Protein AF-A0A674CVY6-F1 (afdb_monomer)

Mean predicted aligned error: 8.34 Å

Organism: Salmo trutta (NCBI:txid8032)

InterPro domains:
  IPR009846 Splicing factor 3B subunit 5/RDS3 complex subunit 10 [PF07189] (6-62)
  IPR009846 Splicing factor 3B subunit 5/RDS3 complex subunit 10 [PTHR20978] (4-62)

Secondary structure (DSSP, 8-state):
-------GGGGTTSSTTTSTT---TT--HHHHHHHHHHHHHHHHHH-HHHHHHHHHHHT----

Radius of gyration: 18.76 Å; Cα contacts (8 Å, |Δi|>4): 22; chains: 1; bounding box: 51×23×43 Å

Foldseek 3Di:
DDDPPDPPPVCVVPCPVVDPLDDDPPQDPVSNVVSVVVVVVVCCLVDPVNVVVVCVVVVHDSD

Solvent-accessible surface area (backbone atoms only — not comparable to full-atom values): 4086 Å² total; per-residue (Å²): 136,83,81,80,77,76,74,69,77,84,49,74,85,45,61,54,86,75,38,91,74,53,77,58,97,82,61,46,71,67,61,54,50,51,40,54,54,52,54,48,52,53,47,40,72,71,34,64,70,54,39,48,51,50,27,62,76,70,73,47,73,97,116

Sequence (63 aa):
MQHYSYNIHSQLEHPQPKYYGTGYADTRKWEWLVNQHRDSYYSYMGHFDLLNYFSVAENERKA

Structure (mmCIF, N/CA/C/O backbone):
data_AF-A0A674CVY6-F1
#
_entry.id   AF-A0A674CVY6-F1
#
loop_
_atom_site.group_PDB
_atom_site.id
_atom_site.type_symbol
_atom_site.label_atom_id
_atom_site.label_alt_id
_atom_site.label_comp_id
_atom_site.label_asym_id
_atom_site.label_entity_id
_atom_site.label_seq_id
_atom_site.pdbx_PDB_ins_code
_atom_site.Cartn_x
_atom_site.Cartn_y
_atom_site.Cartn_z
_atom_site.occupancy
_atom_site.B_iso_or_equiv
_atom_site.auth_seq_id
_atom_site.auth_comp_id
_atom_site.auth_asym_id
_atom_site.auth_atom_id
_atom_site.pdbx_PDB_model_num
ATOM 1 N N . MET A 1 1 ? 38.502 2.993 -22.964 1.00 36.00 1 MET A N 1
ATOM 2 C CA . MET A 1 1 ? 37.421 3.250 -21.991 1.00 36.00 1 MET A CA 1
ATOM 3 C C . MET A 1 1 ? 36.322 4.018 -22.708 1.00 36.00 1 MET A C 1
ATOM 5 O O . MET A 1 1 ? 36.558 5.156 -23.084 1.00 36.00 1 MET A O 1
ATOM 9 N N . GLN A 1 2 ? 35.192 3.377 -23.019 1.00 34.56 2 GLN A N 1
ATOM 10 C CA . GLN A 1 2 ? 34.051 4.058 -23.640 1.00 34.56 2 GLN A CA 1
ATOM 11 C C . GLN A 1 2 ? 33.239 4.747 -22.541 1.00 34.56 2 GLN A C 1
ATO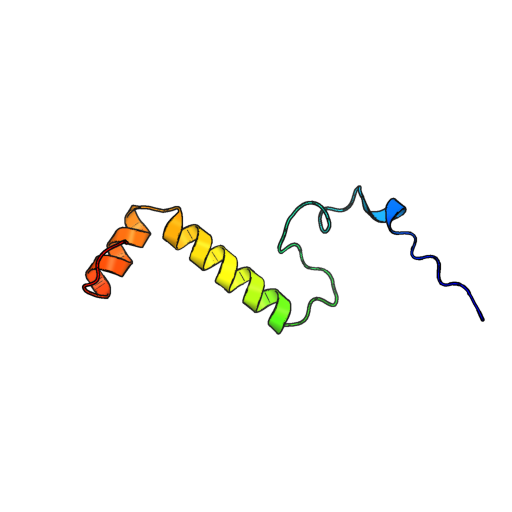M 13 O O . GLN A 1 2 ? 32.789 4.097 -21.601 1.00 34.56 2 GLN A O 1
ATOM 18 N N . HIS A 1 3 ? 33.090 6.065 -22.646 1.00 44.84 3 HIS A N 1
ATOM 19 C CA . HIS A 1 3 ? 32.220 6.839 -21.772 1.00 44.84 3 HIS A CA 1
ATOM 20 C C . HIS A 1 3 ? 30.764 6.548 -22.149 1.00 44.84 3 HIS A C 1
ATOM 22 O O . HIS A 1 3 ? 30.306 6.927 -23.224 1.00 44.84 3 HIS A O 1
ATOM 28 N N . TYR A 1 4 ? 30.045 5.848 -21.273 1.00 45.16 4 TYR A N 1
ATOM 29 C CA . TYR A 1 4 ? 28.609 5.623 -21.406 1.00 45.16 4 TYR A CA 1
ATOM 30 C C . TYR A 1 4 ? 27.890 6.883 -20.906 1.00 45.16 4 TYR A C 1
ATOM 32 O O . TYR A 1 4 ? 27.550 6.999 -19.729 1.00 45.16 4 TYR A O 1
ATOM 40 N N . SER A 1 5 ? 27.724 7.885 -21.769 1.00 53.47 5 SER A N 1
ATOM 41 C CA . SER A 1 5 ? 26.839 9.008 -21.453 1.00 53.47 5 SER A CA 1
ATOM 42 C C . SER A 1 5 ? 25.401 8.501 -21.483 1.00 53.47 5 SER A C 1
ATOM 44 O O . SER A 1 5 ? 24.804 8.360 -22.547 1.00 53.47 5 SER A O 1
ATOM 46 N N . TYR A 1 6 ? 24.846 8.211 -20.306 1.00 58.75 6 TYR A N 1
ATOM 47 C CA . TYR A 1 6 ? 23.417 7.973 -20.150 1.00 58.75 6 TYR A CA 1
ATOM 48 C C . TYR A 1 6 ? 22.668 9.237 -20.583 1.00 58.75 6 TYR A C 1
ATOM 50 O O . TYR A 1 6 ? 22.770 10.291 -19.955 1.00 58.75 6 TYR A O 1
ATOM 58 N N . ASN A 1 7 ? 21.934 9.148 -21.689 1.00 60.28 7 ASN A N 1
ATOM 59 C CA . ASN A 1 7 ? 21.063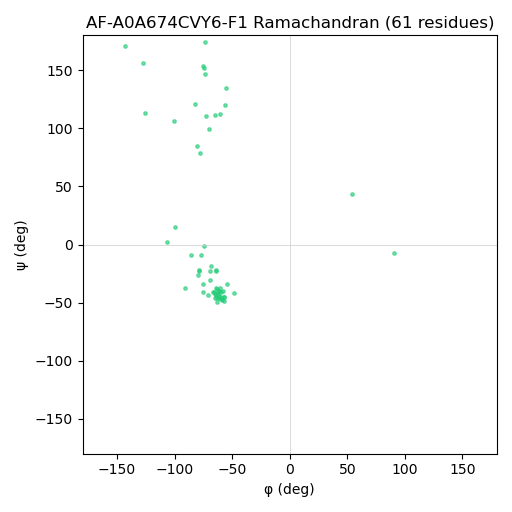 10.219 -22.153 1.00 60.28 7 ASN A CA 1
ATOM 60 C C . ASN A 1 7 ? 19.770 10.206 -21.319 1.00 60.28 7 ASN A C 1
ATOM 62 O O . ASN A 1 7 ? 18.753 9.664 -21.733 1.00 60.28 7 ASN A O 1
ATOM 66 N N . ILE A 1 8 ? 19.836 10.758 -20.104 1.00 60.53 8 ILE A N 1
ATOM 67 C CA . ILE A 1 8 ? 18.700 10.842 -19.164 1.00 60.53 8 ILE A CA 1
ATOM 68 C C . ILE A 1 8 ? 17.632 11.835 -19.676 1.00 60.53 8 ILE A C 1
ATOM 70 O O . ILE A 1 8 ? 16.455 11.742 -19.336 1.00 60.53 8 ILE A O 1
ATOM 74 N N . HIS A 1 9 ? 18.033 12.774 -20.537 1.00 59.41 9 HIS A N 1
ATOM 75 C CA . HIS A 1 9 ? 17.215 13.908 -20.962 1.00 59.41 9 HIS A CA 1
ATOM 76 C C . HIS A 1 9 ? 16.164 13.552 -22.027 1.00 59.41 9 HIS A C 1
ATOM 78 O O . HIS A 1 9 ? 15.156 14.246 -22.121 1.00 59.41 9 HIS A O 1
ATOM 84 N N . SER A 1 10 ? 16.338 12.466 -22.792 1.00 61.19 10 SER A N 1
ATOM 85 C CA . SER A 1 10 ? 15.375 12.056 -23.829 1.00 61.19 10 SER A CA 1
ATOM 86 C C . SER A 1 10 ? 14.106 11.377 -23.294 1.00 61.19 10 SER A C 1
ATOM 88 O O . SER A 1 10 ? 13.173 11.159 -24.059 1.00 61.19 10 SER A O 1
ATOM 90 N N . GLN A 1 11 ? 14.048 11.052 -21.997 1.00 61.72 11 GLN A N 1
ATOM 91 C CA . GLN A 1 11 ? 12.959 10.268 -21.390 1.00 61.72 11 GLN A CA 1
ATOM 92 C C . GLN A 1 11 ? 12.009 11.106 -20.513 1.00 61.72 11 GLN A C 1
ATOM 94 O O . GLN A 1 11 ? 11.076 10.559 -19.930 1.00 61.72 11 GLN A O 1
ATOM 99 N N . LEU A 1 12 ? 12.212 12.428 -20.414 1.00 61.38 12 LEU A N 1
ATOM 100 C CA . LEU A 1 12 ? 11.421 13.317 -19.542 1.00 61.38 12 LEU A CA 1
ATOM 101 C C . LEU A 1 12 ? 9.936 13.403 -19.928 1.00 61.38 12 LEU A C 1
ATOM 103 O O . LEU A 1 12 ? 9.095 13.762 -19.101 1.00 61.38 12 LEU A O 1
ATOM 107 N N . GLU A 1 13 ? 9.597 13.077 -21.176 1.00 70.25 13 GLU A N 1
ATOM 108 C CA . GLU A 1 13 ? 8.204 13.059 -21.623 1.00 70.25 13 GLU A CA 1
ATOM 109 C C . GLU A 1 13 ? 7.455 11.799 -21.182 1.00 70.25 13 GLU A C 1
ATOM 111 O O . GLU A 1 13 ? 6.231 11.843 -21.034 1.00 70.25 13 GLU A O 1
ATOM 116 N N . HIS A 1 14 ? 8.172 10.709 -20.896 1.00 77.19 14 HIS A N 1
ATOM 117 C CA . HIS A 1 14 ? 7.559 9.447 -20.512 1.00 77.19 14 HIS A CA 1
ATOM 118 C C . HIS A 1 14 ? 7.001 9.521 -19.073 1.00 77.19 14 HIS A C 1
ATOM 120 O O . HIS A 1 14 ? 7.555 10.221 -18.223 1.00 77.19 14 HIS A O 1
ATOM 126 N N . PRO A 1 15 ? 5.891 8.831 -18.754 1.00 78.88 15 PRO A N 1
ATOM 127 C CA . PRO A 1 15 ? 5.332 8.818 -17.402 1.00 78.88 15 PRO A CA 1
ATOM 128 C C . PRO A 1 15 ? 6.202 8.193 -16.299 1.00 78.88 15 PRO A C 1
ATOM 130 O O . PRO A 1 15 ? 5.992 8.564 -15.145 1.00 78.88 15 PRO A O 1
ATOM 133 N N . GLN A 1 16 ? 7.171 7.304 -16.582 1.00 78.62 16 GLN A N 1
ATOM 134 C CA . GLN A 1 16 ? 7.956 6.665 -15.503 1.00 78.62 16 GLN A CA 1
ATOM 135 C C . GLN A 1 16 ? 8.682 7.655 -14.585 1.00 78.62 16 GLN A C 1
ATOM 137 O O . GLN A 1 16 ? 8.588 7.482 -13.372 1.00 78.62 16 GLN A O 1
ATOM 142 N N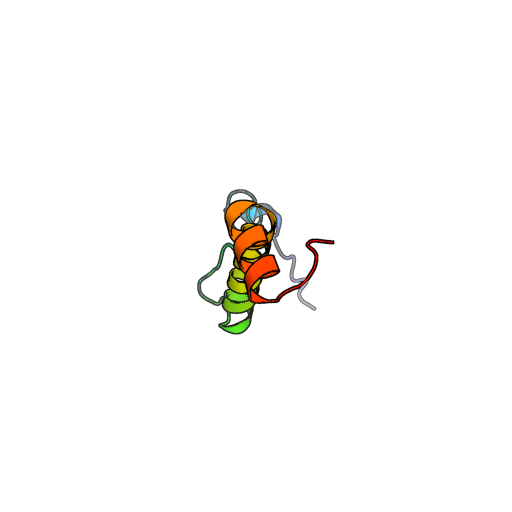 . PRO A 1 17 ? 9.365 8.703 -15.088 1.00 78.50 17 PRO A N 1
ATOM 143 C CA . PRO A 1 17 ? 9.965 9.712 -14.216 1.00 78.50 17 PRO A CA 1
ATOM 144 C C . PRO A 1 17 ? 8.947 10.592 -13.477 1.00 78.50 17 PRO A C 1
ATOM 146 O O . PRO A 1 17 ? 9.317 11.239 -12.501 1.00 78.50 17 PRO A O 1
ATOM 149 N N . LYS A 1 18 ? 7.685 10.654 -13.928 1.00 84.88 18 LYS A N 1
ATOM 150 C CA . LYS A 1 18 ? 6.660 11.550 -13.364 1.00 84.88 18 LYS A CA 1
ATOM 151 C C . LYS A 1 18 ? 5.857 10.901 -12.240 1.00 84.88 18 LYS A C 1
ATOM 153 O O . LYS A 1 18 ? 5.503 11.582 -11.282 1.00 84.88 18 LYS A O 1
ATOM 158 N N . TYR A 1 19 ? 5.561 9.607 -12.355 1.00 87.00 19 TYR A N 1
ATOM 159 C CA . TYR A 1 19 ? 4.661 8.913 -11.436 1.00 87.00 19 TYR A CA 1
ATOM 160 C C . TYR A 1 19 ? 5.332 7.683 -10.831 1.00 87.00 19 TYR A C 1
ATOM 162 O O . TYR A 1 19 ? 5.596 6.689 -11.517 1.00 87.00 19 TYR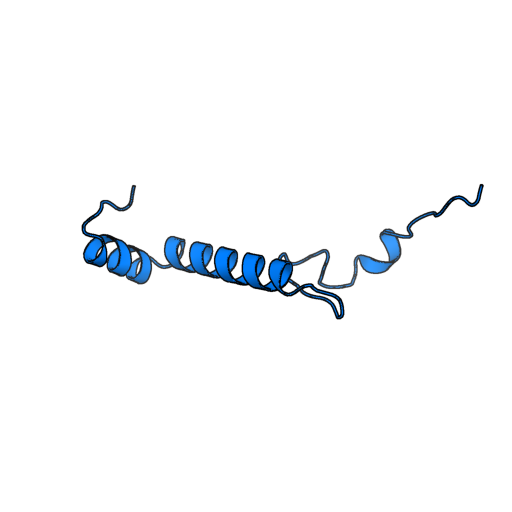 A O 1
ATOM 170 N N . TYR A 1 20 ? 5.570 7.745 -9.519 1.00 88.62 20 TYR A N 1
ATOM 171 C CA . TYR A 1 20 ? 6.086 6.619 -8.747 1.00 88.62 20 TYR A CA 1
ATOM 172 C C . TYR A 1 20 ? 5.195 5.387 -8.922 1.00 88.62 20 TYR A C 1
ATOM 174 O O . TYR A 1 20 ? 3.976 5.474 -8.832 1.00 88.62 20 TYR A O 1
ATOM 182 N N . GLY A 1 21 ? 5.814 4.228 -9.149 1.00 89.69 21 GLY A N 1
ATOM 183 C CA . GLY A 1 21 ? 5.099 2.968 -9.369 1.00 89.69 21 GLY A CA 1
ATOM 184 C C . GLY A 1 21 ? 4.757 2.654 -10.827 1.00 89.69 21 GLY A C 1
ATOM 185 O O . GLY A 1 21 ? 4.343 1.531 -11.109 1.00 89.69 21 GLY A O 1
ATOM 186 N N . THR A 1 22 ? 4.992 3.578 -11.765 1.00 9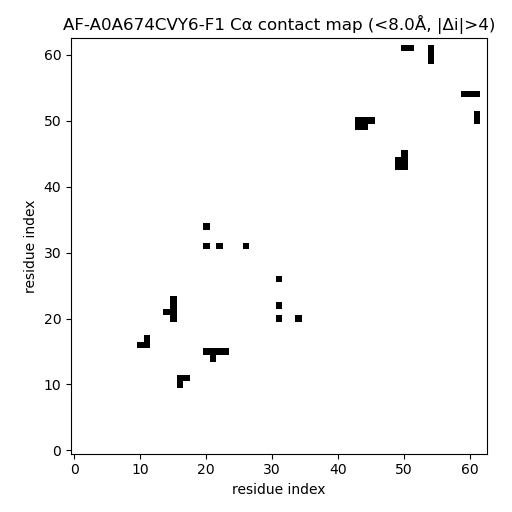2.06 22 THR A N 1
ATOM 187 C CA . THR A 1 22 ? 4.854 3.289 -13.202 1.00 92.06 22 THR A CA 1
ATOM 188 C C . THR A 1 22 ? 5.885 2.242 -13.625 1.00 92.06 22 THR A C 1
ATOM 190 O O . THR A 1 22 ? 7.088 2.505 -13.631 1.00 92.06 22 THR A O 1
ATOM 193 N N . GLY A 1 23 ? 5.407 1.046 -13.968 1.00 88.31 23 GLY A N 1
ATOM 194 C CA . GLY A 1 23 ? 6.246 -0.056 -14.427 1.00 88.31 23 GLY A CA 1
ATOM 195 C C . GLY A 1 23 ? 6.791 0.121 -15.849 1.00 88.31 23 GLY A C 1
ATOM 196 O O . GLY A 1 23 ? 6.445 1.043 -16.591 1.00 88.31 23 GLY A O 1
ATOM 197 N N . TYR A 1 24 ? 7.643 -0.822 -16.227 1.00 90.19 24 TYR A N 1
ATOM 198 C CA . TYR A 1 24 ? 8.220 -1.022 -17.553 1.00 90.19 24 TYR A CA 1
ATOM 199 C C . TYR A 1 24 ? 8.335 -2.528 -17.827 1.00 90.19 24 TYR A C 1
ATOM 201 O O . TYR A 1 24 ? 8.124 -3.340 -16.925 1.00 90.19 24 TYR A O 1
ATOM 209 N N . ALA A 1 25 ? 8.658 -2.911 -19.063 1.00 91.31 25 ALA A N 1
ATOM 210 C CA . ALA A 1 25 ? 8.650 -4.314 -19.488 1.00 91.31 25 ALA A CA 1
ATOM 211 C C . ALA A 1 25 ? 9.505 -5.239 -18.599 1.00 91.31 25 ALA A C 1
ATOM 213 O O . ALA A 1 25 ? 9.103 -6.372 -18.348 1.00 91.31 25 ALA A O 1
ATOM 214 N N . ASP A 1 26 ? 10.623 -4.740 -18.061 1.00 92.94 26 ASP A N 1
ATOM 215 C CA . ASP A 1 26 ? 11.523 -5.527 -17.208 1.00 92.94 26 ASP A CA 1
ATOM 216 C C . ASP A 1 26 ? 11.317 -5.279 -15.704 1.00 92.94 26 ASP A C 1
ATOM 218 O O . ASP A 1 26 ? 12.166 -5.658 -14.893 1.00 92.94 26 ASP A O 1
ATOM 222 N N . THR A 1 27 ? 10.197 -4.660 -15.304 1.00 92.38 27 THR A N 1
ATOM 223 C CA . THR A 1 27 ? 9.855 -4.510 -13.882 1.00 92.38 27 THR A CA 1
ATOM 224 C C . THR A 1 27 ? 9.810 -5.878 -13.218 1.00 92.38 27 THR A C 1
ATOM 226 O O . THR A 1 27 ? 9.025 -6.760 -13.577 1.00 92.38 27 THR A O 1
ATOM 229 N N . ARG A 1 28 ? 10.656 -6.063 -12.209 1.00 95.75 28 ARG A N 1
ATOM 230 C CA . ARG A 1 28 ? 10.756 -7.329 -11.493 1.00 95.75 28 ARG A CA 1
ATOM 231 C C . ARG A 1 28 ? 9.549 -7.497 -10.581 1.00 95.75 28 ARG A C 1
ATOM 233 O O . ARG A 1 28 ? 9.015 -6.536 -10.030 1.00 95.75 28 ARG A O 1
ATOM 240 N N . LYS A 1 29 ? 9.178 -8.755 -10.320 1.00 96.62 29 LYS A N 1
ATOM 241 C CA . LYS A 1 29 ? 8.079 -9.100 -9.401 1.00 96.62 29 LYS A CA 1
ATOM 242 C C . LYS A 1 29 ? 8.183 -8.365 -8.058 1.00 96.62 29 LYS A C 1
ATOM 244 O O . LYS A 1 29 ? 7.171 -7.908 -7.541 1.00 96.62 29 LYS A O 1
ATOM 249 N N . TRP A 1 30 ? 9.387 -8.253 -7.494 1.00 97.06 30 TRP A N 1
ATOM 250 C CA . TRP A 1 30 ? 9.585 -7.583 -6.207 1.00 97.06 30 TRP A CA 1
ATOM 251 C C . TRP A 1 30 ? 9.301 -6.073 -6.285 1.00 97.06 30 TRP A C 1
ATOM 253 O O . TRP A 1 30 ? 8.633 -5.550 -5.401 1.00 97.06 30 TRP A O 1
ATOM 263 N N . GLU A 1 31 ? 9.726 -5.392 -7.355 1.00 95.69 31 GLU A N 1
ATOM 264 C CA . GLU A 1 31 ? 9.499 -3.952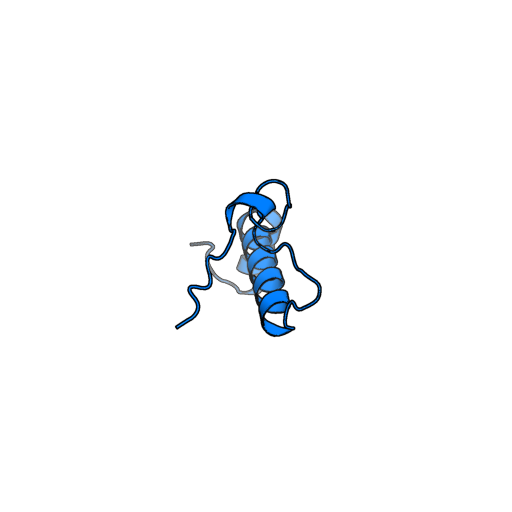 -7.572 1.00 95.69 31 GLU A CA 1
ATOM 265 C C . GLU A 1 31 ? 8.003 -3.665 -7.685 1.00 95.69 31 GLU A C 1
ATOM 267 O O . GLU A 1 31 ? 7.471 -2.771 -7.028 1.00 95.69 31 GLU A O 1
ATOM 272 N N . TRP A 1 32 ? 7.306 -4.489 -8.471 1.00 95.62 32 TRP A N 1
ATOM 273 C CA . TRP A 1 32 ? 5.861 -4.401 -8.644 1.00 95.62 32 TRP A CA 1
ATOM 274 C C . TRP A 1 32 ? 5.104 -4.618 -7.330 1.00 95.62 32 TRP A C 1
ATOM 276 O O . TRP A 1 32 ? 4.206 -3.848 -6.991 1.00 95.62 32 TRP A O 1
ATOM 286 N N . LEU A 1 33 ? 5.478 -5.648 -6.565 1.00 98.12 33 LEU A N 1
ATOM 287 C CA . LEU A 1 33 ? 4.828 -5.941 -5.290 1.00 98.12 33 LEU A CA 1
ATOM 288 C C . LEU A 1 33 ? 5.079 -4.843 -4.257 1.00 98.12 33 L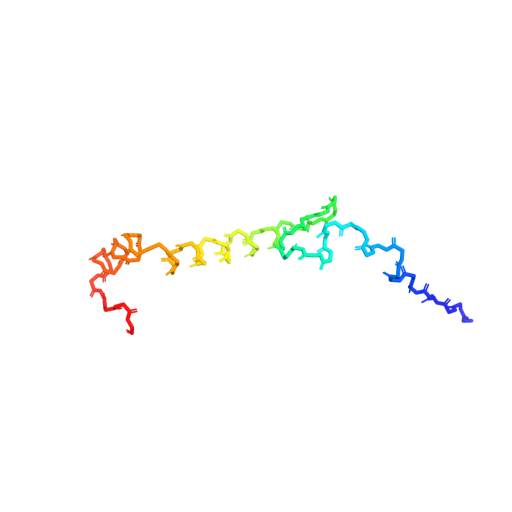EU A C 1
ATOM 290 O O . LEU A 1 33 ? 4.143 -4.479 -3.552 1.00 98.12 33 LEU A O 1
ATOM 294 N N . VAL A 1 34 ? 6.288 -4.286 -4.168 1.00 97.62 34 VAL A N 1
ATOM 295 C CA . VAL A 1 34 ? 6.564 -3.183 -3.233 1.00 97.62 34 VAL A CA 1
ATOM 296 C C . VAL A 1 34 ? 5.711 -1.960 -3.567 1.00 97.62 34 VAL A C 1
ATOM 298 O O . VAL A 1 34 ? 5.129 -1.377 -2.654 1.00 97.62 34 VAL A O 1
ATOM 301 N N . ASN A 1 35 ? 5.573 -1.609 -4.851 1.00 97.00 35 ASN A N 1
ATOM 302 C CA . ASN A 1 35 ? 4.696 -0.510 -5.260 1.00 97.00 35 ASN A CA 1
ATOM 303 C C . ASN A 1 35 ? 3.239 -0.766 -4.841 1.00 97.00 35 ASN A C 1
ATOM 305 O O . ASN A 1 35 ? 2.647 0.087 -4.190 1.00 97.00 35 ASN A O 1
ATOM 309 N N . GLN A 1 36 ? 2.698 -1.965 -5.088 1.00 97.69 36 GLN A N 1
ATOM 310 C CA . GLN A 1 36 ? 1.333 -2.312 -4.663 1.00 97.69 36 GLN A CA 1
ATOM 311 C C . GLN A 1 36 ? 1.123 -2.226 -3.144 1.00 97.69 36 GLN A C 1
ATOM 313 O O . GLN A 1 36 ? 0.114 -1.684 -2.692 1.00 97.69 36 GLN A O 1
ATOM 318 N N . HIS A 1 37 ? 2.056 -2.752 -2.344 1.00 98.19 37 HIS A N 1
ATOM 319 C CA . HIS A 1 37 ? 1.943 -2.692 -0.882 1.00 98.19 37 HIS A CA 1
ATOM 320 C C . HIS A 1 37 ? 1.986 -1.245 -0.393 1.00 98.19 37 HIS A C 1
ATOM 322 O O . HIS A 1 37 ? 1.173 -0.849 0.438 1.00 98.19 37 HIS A O 1
ATOM 328 N N . ARG A 1 38 ? 2.902 -0.440 -0.940 1.00 97.81 38 ARG A N 1
ATOM 329 C CA . ARG A 1 38 ? 3.014 0.983 -0.618 1.00 97.81 38 ARG A CA 1
ATOM 330 C C . ARG A 1 38 ? 1.715 1.729 -0.938 1.00 97.81 38 ARG A C 1
ATOM 332 O O . ARG A 1 38 ? 1.218 2.462 -0.090 1.00 97.81 38 ARG A O 1
ATOM 339 N N . ASP A 1 39 ? 1.152 1.514 -2.122 1.00 97.50 39 ASP A N 1
ATOM 340 C CA . ASP A 1 39 ? -0.063 2.203 -2.565 1.00 97.50 39 ASP A CA 1
ATOM 341 C C . ASP A 1 39 ? -1.299 1.749 -1.759 1.00 97.50 39 ASP A C 1
ATOM 343 O O . ASP A 1 39 ? -2.188 2.552 -1.458 1.00 97.50 39 ASP A O 1
ATOM 347 N N . SER A 1 40 ? -1.308 0.491 -1.303 1.00 97.38 40 SER A N 1
ATOM 348 C CA . SER A 1 40 ? -2.301 -0.013 -0.346 1.00 97.38 40 SER A CA 1
ATOM 349 C C . SER A 1 40 ? -2.195 0.720 0.992 1.00 97.38 40 SER A C 1
ATOM 351 O O . SER A 1 40 ? -3.191 1.257 1.464 1.00 97.38 40 SER A O 1
ATOM 353 N N . TYR A 1 41 ? -0.993 0.845 1.569 1.00 96.88 41 TYR A N 1
ATOM 354 C CA . TYR A 1 41 ? -0.799 1.591 2.818 1.00 96.88 41 TYR A CA 1
ATOM 355 C C . TYR A 1 41 ? -1.179 3.069 2.694 1.00 96.88 41 TYR A C 1
ATOM 357 O O . TYR A 1 41 ? -1.829 3.603 3.592 1.00 96.88 41 TYR A O 1
ATOM 365 N N . TYR A 1 42 ? -0.848 3.723 1.576 1.00 97.06 42 TYR A N 1
ATOM 366 C CA . TYR A 1 42 ? -1.305 5.091 1.322 1.00 97.06 42 TYR A CA 1
ATOM 367 C C . TYR A 1 42 ? -2.832 5.187 1.292 1.00 97.06 42 TYR A C 1
ATOM 369 O O . TYR A 1 42 ? -3.393 6.114 1.874 1.00 97.06 42 TYR A O 1
ATOM 377 N N . SER A 1 43 ? -3.509 4.213 0.680 1.00 97.06 43 SER A N 1
ATOM 378 C CA . SER A 1 43 ? -4.974 4.150 0.668 1.00 97.06 43 SER A CA 1
ATOM 379 C C . SER A 1 43 ? -5.535 3.936 2.075 1.00 97.06 43 SER A C 1
ATOM 381 O O . SER A 1 43 ? -6.489 4.604 2.468 1.00 97.06 43 SER A O 1
ATOM 383 N N . TYR A 1 44 ? -4.921 3.057 2.869 1.00 96.25 44 TYR A N 1
ATOM 384 C CA . TYR A 1 44 ? -5.350 2.770 4.241 1.00 96.25 44 TYR A CA 1
ATOM 385 C C . TYR A 1 44 ? -5.249 4.009 5.131 1.00 96.25 44 TYR A C 1
ATOM 387 O O . TYR A 1 44 ? -6.158 4.276 5.907 1.00 96.25 44 TYR A O 1
ATOM 395 N N . MET A 1 45 ? -4.179 4.793 4.987 1.00 95.38 45 MET A N 1
ATOM 396 C CA . MET A 1 45 ? -3.987 6.038 5.736 1.00 95.38 45 MET A CA 1
ATOM 397 C C . MET A 1 45 ? -4.857 7.191 5.210 1.00 95.38 45 MET A C 1
ATOM 399 O O . MET A 1 45 ? -5.294 8.032 5.992 1.00 95.38 45 MET A O 1
ATOM 403 N N . GLY A 1 46 ? -5.102 7.249 3.897 1.00 96.25 46 GLY A N 1
ATOM 404 C CA . GLY A 1 46 ? -5.870 8.320 3.254 1.00 96.25 46 GLY A CA 1
ATOM 405 C C . GLY A 1 46 ? -7.389 8.182 3.387 1.00 96.25 46 GLY A C 1
ATOM 406 O O . GLY A 1 46 ? -8.099 9.187 3.364 1.00 96.25 46 GLY A O 1
ATOM 407 N N . HIS A 1 47 ? -7.904 6.961 3.548 1.00 97.62 47 HIS A N 1
ATOM 408 C CA . HIS A 1 47 ? -9.334 6.697 3.699 1.00 97.62 47 HIS A CA 1
ATOM 409 C C . HIS A 1 47 ? -9.705 6.478 5.163 1.00 97.62 47 HIS A C 1
ATOM 411 O O . HIS A 1 47 ? -9.462 5.414 5.728 1.00 97.62 47 HIS A O 1
ATOM 417 N N . PHE A 1 48 ? -10.364 7.470 5.765 1.00 95.69 48 PHE A N 1
ATOM 418 C CA . PHE A 1 48 ? -10.713 7.438 7.187 1.00 95.69 48 PHE A CA 1
ATOM 419 C C . PHE A 1 48 ? -11.577 6.228 7.569 1.00 95.69 48 PHE A C 1
ATOM 421 O O . PHE A 1 48 ? -11.330 5.612 8.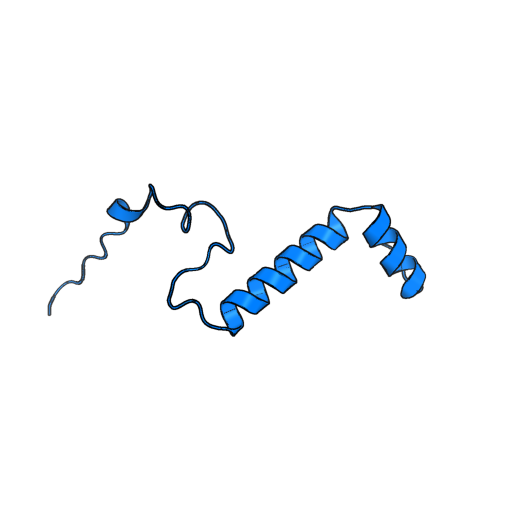601 1.00 95.69 48 PHE A O 1
ATOM 42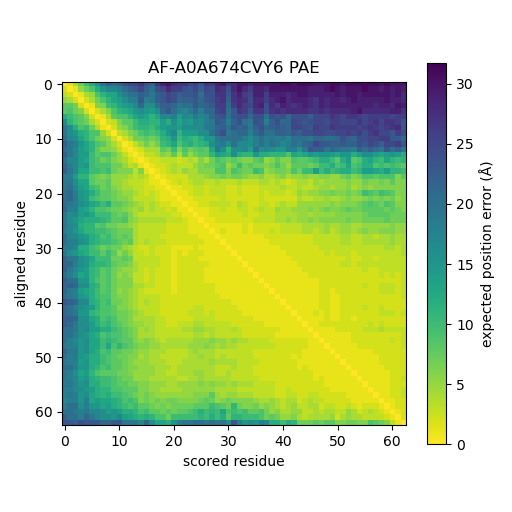8 N N . ASP A 1 49 ? -12.540 5.836 6.731 1.00 97.25 49 ASP A N 1
ATOM 429 C CA . ASP A 1 49 ? -13.395 4.671 6.999 1.00 97.25 49 ASP A CA 1
ATOM 430 C C . ASP A 1 49 ? -12.593 3.366 7.058 1.00 97.25 49 ASP A C 1
ATOM 432 O O . ASP A 1 49 ? -12.836 2.514 7.914 1.00 97.25 49 ASP A O 1
ATOM 436 N N . LEU A 1 50 ? -11.591 3.236 6.187 1.00 96.81 50 LEU A N 1
ATOM 437 C CA . LEU A 1 50 ? -10.739 2.057 6.115 1.00 96.81 50 LEU A CA 1
ATOM 438 C C . LEU A 1 50 ? -9.726 2.028 7.265 1.00 96.81 50 LEU A C 1
ATOM 440 O O . LEU A 1 50 ? -9.543 0.988 7.895 1.00 96.81 50 LEU A O 1
ATOM 444 N N . LEU A 1 51 ? -9.143 3.181 7.604 1.00 96.62 51 LEU A N 1
ATOM 445 C CA . LEU A 1 51 ? -8.311 3.329 8.795 1.00 96.62 51 LEU A CA 1
ATOM 446 C C . LEU A 1 51 ? -9.086 2.942 10.063 1.00 96.62 51 LEU A C 1
ATOM 448 O O . LEU A 1 51 ? -8.582 2.198 10.899 1.00 96.62 51 LEU A O 1
ATOM 452 N N . ASN A 1 52 ? -10.334 3.405 10.189 1.00 96.44 52 ASN A N 1
ATOM 453 C CA . ASN A 1 52 ? -11.204 3.065 11.315 1.00 96.44 52 ASN A CA 1
ATOM 454 C C . ASN A 1 52 ? -11.483 1.570 11.384 1.00 96.44 52 ASN A C 1
ATOM 456 O O . ASN A 1 52 ? -11.428 0.996 12.470 1.00 96.44 52 ASN A O 1
ATOM 460 N N . TYR A 1 53 ? -11.783 0.959 10.238 1.00 96.81 53 TYR A N 1
ATOM 461 C CA . TYR A 1 53 ? -12.032 -0.471 10.149 1.00 96.81 53 TYR A CA 1
ATOM 462 C C . TYR A 1 53 ? -10.837 -1.274 10.677 1.00 96.81 53 TYR A C 1
ATOM 464 O O . TYR A 1 53 ? -11.028 -2.133 11.536 1.00 96.81 53 TYR A O 1
ATOM 472 N N . PHE A 1 54 ? -9.613 -0.949 10.247 1.00 96.44 54 PHE A N 1
ATOM 473 C CA . PHE A 1 54 ? -8.410 -1.630 10.733 1.00 96.44 54 PHE A CA 1
ATOM 474 C C . PHE A 1 54 ? -8.154 -1.392 12.221 1.00 96.44 54 PHE A C 1
ATOM 476 O O . PHE A 1 54 ? -7.954 -2.355 12.951 1.00 96.44 54 PHE A O 1
ATOM 483 N N . SER A 1 55 ? -8.250 -0.151 12.707 1.00 96.50 55 SER A N 1
ATOM 484 C CA . SER A 1 55 ? -8.045 0.144 14.133 1.00 96.50 55 SER A CA 1
ATOM 485 C C . SER A 1 55 ? -9.037 -0.578 15.047 1.00 96.50 55 SER A C 1
ATOM 487 O O . SER A 1 55 ? -8.664 -1.043 16.120 1.00 96.50 55 SER A O 1
ATOM 489 N N . VAL A 1 56 ? -10.300 -0.708 14.627 1.00 96.94 56 VAL A N 1
ATOM 490 C CA . VAL A 1 56 ? -11.305 -1.474 15.379 1.00 96.94 56 VAL A CA 1
ATOM 491 C C . VAL A 1 56 ? -11.017 -2.972 15.310 1.00 96.94 56 VAL A C 1
ATOM 493 O O . VAL A 1 56 ? -11.105 -3.646 16.333 1.00 96.94 56 VAL A O 1
ATOM 496 N N . ALA A 1 57 ? -10.663 -3.494 14.133 1.00 97.31 57 ALA A N 1
ATOM 497 C CA . ALA A 1 57 ? -10.367 -4.913 13.948 1.00 97.31 57 ALA A CA 1
ATOM 498 C C . ALA A 1 57 ? -9.128 -5.366 14.740 1.00 97.31 57 ALA A C 1
ATOM 500 O O . ALA A 1 57 ? -9.123 -6.465 15.288 1.00 97.31 57 ALA A O 1
ATOM 501 N N . GLU A 1 58 ? -8.104 -4.516 14.824 1.00 96.69 58 GLU A N 1
ATOM 502 C CA . GLU A 1 58 ? -6.868 -4.776 15.571 1.00 96.69 58 GLU A CA 1
ATOM 503 C C . GLU A 1 58 ? -6.974 -4.399 17.057 1.00 96.69 58 GLU A C 1
ATOM 505 O O . GLU A 1 58 ? -6.108 -4.772 17.841 1.00 96.69 58 GLU A O 1
ATOM 510 N N . ASN A 1 59 ? -8.055 -3.721 17.463 1.00 96.06 59 ASN A N 1
ATOM 511 C CA . ASN A 1 59 ? -8.248 -3.173 18.808 1.00 96.06 59 ASN A CA 1
ATOM 512 C C . ASN A 1 59 ? -7.090 -2.253 19.250 1.00 96.06 59 ASN A C 1
ATOM 514 O O . ASN A 1 59 ? -6.625 -2.307 20.388 1.00 96.06 59 ASN A O 1
ATOM 518 N N . GLU A 1 60 ? -6.646 -1.387 18.339 1.00 95.62 60 GLU A N 1
ATOM 519 C CA . GLU A 1 60 ? -5.529 -0.462 18.539 1.00 95.62 60 GLU A CA 1
ATOM 520 C C . GLU A 1 60 ? -5.929 0.984 18.214 1.00 95.62 60 GLU A C 1
ATOM 522 O O . GLU A 1 60 ? -6.870 1.264 17.463 1.00 95.62 60 GLU A O 1
ATOM 527 N N . ARG A 1 61 ? -5.209 1.947 18.800 1.00 88.25 61 ARG A N 1
ATOM 528 C CA . ARG A 1 61 ? -5.423 3.379 18.523 1.00 88.25 61 ARG A CA 1
ATOM 529 C C . ARG A 1 61 ? -4.838 3.776 17.158 1.00 88.25 61 ARG A C 1
ATOM 531 O O . ARG A 1 61 ? -3.868 3.199 16.691 1.00 88.25 61 ARG A O 1
ATOM 538 N N . LYS A 1 62 ? -5.394 4.822 16.536 1.00 86.69 62 LYS A N 1
ATOM 539 C CA . LYS A 1 62 ? -5.006 5.313 15.190 1.00 86.69 62 LYS A CA 1
ATOM 540 C C . LYS A 1 62 ? -3.667 6.074 15.128 1.00 86.69 62 LYS A C 1
ATOM 542 O O . LYS A 1 62 ? -3.307 6.559 14.061 1.00 86.69 62 LYS A O 1
ATOM 547 N N . ALA A 1 63 ? -2.986 6.263 16.258 1.00 78.38 63 ALA A N 1
ATOM 548 C CA . ALA A 1 63 ? -1.813 7.130 16.421 1.00 78.38 63 ALA A CA 1
ATOM 549 C C . ALA A 1 63 ? -0.794 6.481 17.356 1.00 78.38 63 ALA A C 1
ATOM 551 O O . ALA A 1 63 ? -1.150 5.468 17.986 1.00 78.38 63 ALA A O 1
#

pLDDT: mean 85.16, std 17.23, range [34.56, 98.19]

Nearest PDB structures (foldseek):
  8hk1-assembly1_5  TM=8.553E-01  e=4.600E-06  Homo sapiens
  8i0r-assembly1_5  TM=8.746E-01  e=1.154E-05  Homo sapiens
  7vpx-assembly1_5  TM=9.804E-01  e=6.365E-05  Homo sapiens
  8qo9-assembly1_B5  TM=9.621E-01  e=5.961E-05  Homo sapiens
  6y5q-assembly1_x  TM=9.085E-01  e=4.895E-05  Homo sapiens